Protein AF-A0A672TUX2-F1 (afdb_monomer_lite)

InterPro domains:
  IPR011598 Myc-type, basic helix-loop-helix (bHLH) domain [PF00010] (4-55)
  IPR011598 Myc-type, basic helix-loop-helix (bHLH) domain [PS50888] (2-54)
  IPR011598 Myc-type, basic helix-loop-helix (bHLH) domain [SM00353] (8-60)
  IPR036638 Helix-loop-helix DNA-binding domain superfamily [G3DSA:4.10.280.10] (2-59)
  IPR036638 Helix-loop-helix DNA-binding domain superfamily [SSF47459] (3-75)
  IPR050359 Basic helix-loop-helix transcription factors [PTHR19290] (3-71)

Secondary structure (DSSP, 8-state):
-HHHHHHHHHHHHHHHHHHHHHHHHHHTSTT--TTS---HHHHHHHHHHHHHHHHHHHHHHHTT-PPP----S--S------TT-------

Radius of gyration: 22.27 Å; chains: 1; bounding box: 60×38×50 Å

pLDDT: mean 76.95, std 21.76, range [33.22, 98.31]

Sequence (91 aa):
LTKKLESNERERQRMHKLNNAFQALREVIPHVRAENKLSKIETLTLAKNYIKSLTSIILNMSNGHFPLQPKHLQLANTVILSPSGMLHVST

Foldseek 3Di:
DVVVVVVVVVVVVVVVVVVVVLVVLLVPQPPDPPPDDDDSVRSVVSSVVVVVQVVVQVVCVVVVHHDDDPPDDDDDDDQDDDPVPDGDDDD

Structure (mmCIF, N/CA/C/O backbone):
data_AF-A0A672TUX2-F1
#
_entry.id   AF-A0A672TUX2-F1
#
loop_
_atom_site.group_PDB
_atom_site.id
_atom_site.type_symbol
_atom_site.label_atom_id
_atom_site.label_alt_id
_atom_site.label_comp_id
_atom_site.label_asym_id
_atom_site.label_entity_id
_atom_site.label_seq_id
_atom_site.pdbx_PDB_ins_code
_atom_site.Cartn_x
_atom_site.Cartn_y
_atom_site.Cartn_z
_atom_site.occupancy
_atom_site.B_iso_or_equiv
_atom_site.auth_seq_id
_atom_site.auth_comp_id
_atom_site.auth_asym_id
_atom_site.auth_atom_id
_atom_site.pdbx_PDB_model_num
ATOM 1 N N . LEU A 1 1 ? -23.319 10.042 24.708 1.00 66.25 1 LEU A N 1
ATOM 2 C CA . LEU A 1 1 ? -22.862 8.686 24.309 1.00 66.25 1 LEU A CA 1
ATOM 3 C C . LEU A 1 1 ? -22.838 8.533 22.785 1.00 66.25 1 LEU A C 1
ATOM 5 O O . LEU A 1 1 ? -21.808 8.141 22.255 1.00 66.25 1 LEU A O 1
ATOM 9 N N . THR A 1 2 ? -23.880 8.981 22.081 1.00 83.75 2 THR A N 1
ATOM 10 C CA . THR A 1 2 ? -24.021 8.986 20.607 1.00 83.75 2 THR A CA 1
ATOM 11 C C . THR A 1 2 ? -22.830 9.600 19.857 1.00 83.75 2 THR A C 1
ATOM 13 O O . THR A 1 2 ? -22.220 8.931 19.033 1.00 83.75 2 THR A O 1
ATOM 16 N N . LYS A 1 3 ? -22.378 10.805 20.239 1.00 85.88 3 LYS A N 1
ATOM 17 C CA . LYS A 1 3 ? -21.222 11.468 19.593 1.00 85.88 3 LYS A CA 1
ATOM 18 C C . LYS A 1 3 ? -19.900 10.689 19.698 1.00 85.88 3 LYS A C 1
ATOM 20 O O . LYS A 1 3 ? -19.087 10.735 18.779 1.00 85.88 3 LYS A O 1
ATOM 25 N N . LYS A 1 4 ? -19.667 9.977 20.812 1.00 88.38 4 LYS A N 1
ATOM 26 C CA . LYS A 1 4 ? -18.458 9.147 20.991 1.00 88.38 4 LYS A CA 1
ATOM 27 C C . LYS A 1 4 ? -18.515 7.910 20.089 1.00 88.38 4 LYS A C 1
ATOM 29 O O . LYS A 1 4 ? -17.512 7.572 19.475 1.00 88.38 4 LYS A O 1
ATOM 34 N N . LEU A 1 5 ? -19.689 7.286 19.966 1.00 91.88 5 LEU A N 1
ATOM 35 C CA . LEU A 1 5 ? -19.902 6.136 19.081 1.00 91.88 5 LEU A CA 1
ATOM 36 C C . LEU A 1 5 ? -19.706 6.514 17.606 1.00 91.88 5 LEU A C 1
ATOM 38 O O . LEU A 1 5 ? -18.958 5.841 16.904 1.00 91.88 5 LEU A O 1
ATOM 42 N N . GLU A 1 6 ? -20.279 7.636 17.166 1.00 93.00 6 GLU A N 1
ATOM 43 C CA . GLU A 1 6 ? -20.083 8.167 15.807 1.00 93.00 6 GLU A CA 1
ATOM 44 C C . GLU A 1 6 ? -18.614 8.500 15.516 1.00 93.00 6 GLU A C 1
ATOM 46 O O . GLU A 1 6 ? -18.105 8.230 14.430 1.00 93.00 6 GLU A O 1
ATOM 51 N N . SER A 1 7 ? -17.905 9.083 16.489 1.00 93.12 7 SER A N 1
ATOM 52 C CA . SER A 1 7 ? -16.475 9.368 16.353 1.00 93.12 7 SER A CA 1
ATOM 53 C C . SER A 1 7 ? -15.646 8.092 16.207 1.00 93.12 7 SER A C 1
ATOM 55 O O . SER A 1 7 ? -14.770 8.031 15.346 1.00 93.12 7 SER A O 1
ATOM 57 N N . ASN A 1 8 ? -15.937 7.070 17.013 1.00 96.56 8 ASN A N 1
ATOM 58 C CA . ASN A 1 8 ? -15.235 5.789 16.959 1.00 96.56 8 ASN A CA 1
ATOM 59 C C . ASN A 1 8 ? -15.468 5.077 15.623 1.00 96.56 8 ASN A C 1
ATOM 61 O O . ASN A 1 8 ? -14.536 4.507 15.060 1.00 96.56 8 ASN A O 1
ATOM 65 N N . GLU A 1 9 ? -16.694 5.131 15.101 1.00 96.88 9 GLU A N 1
ATOM 66 C CA . GLU A 1 9 ? -17.021 4.519 13.816 1.00 96.88 9 GLU A CA 1
ATOM 67 C C . GLU A 1 9 ? -16.317 5.221 12.650 1.00 96.88 9 GLU A C 1
ATOM 69 O O . GLU A 1 9 ? -15.727 4.564 11.792 1.00 96.88 9 GLU A O 1
ATOM 74 N N . ARG A 1 10 ? -16.257 6.558 12.661 1.00 97.00 10 ARG A N 1
ATOM 75 C CA . ARG A 1 10 ? -15.475 7.311 11.668 1.00 97.00 10 ARG A CA 1
ATOM 76 C C . ARG A 1 10 ? -13.995 6.935 11.685 1.00 97.00 10 ARG A C 1
ATOM 78 O O . ARG A 1 10 ? -13.406 6.737 10.622 1.00 97.00 10 ARG A O 1
ATOM 85 N N . GLU A 1 11 ? -13.397 6.800 12.867 1.00 97.62 11 GLU A N 1
ATOM 86 C CA . GLU A 1 11 ? -11.987 6.412 12.971 1.00 97.62 11 GLU A CA 1
ATOM 87 C C . GLU A 1 11 ? -11.757 4.971 12.500 1.00 97.62 11 GLU A C 1
ATOM 89 O O . GLU A 1 11 ? -10.787 4.695 11.790 1.00 97.62 11 GLU A O 1
ATOM 94 N N . ARG A 1 12 ? -12.694 4.060 12.794 1.00 98.06 12 ARG A N 1
ATOM 95 C CA . ARG A 1 12 ? -12.668 2.689 12.273 1.00 98.06 12 ARG A CA 1
ATOM 96 C C . ARG A 1 12 ? -12.680 2.680 10.744 1.00 98.06 12 ARG A C 1
ATOM 98 O O . ARG A 1 12 ? -11.838 2.027 10.129 1.00 98.06 12 ARG A O 1
ATOM 105 N N . GLN A 1 13 ? -13.568 3.453 10.118 1.00 98.19 13 GLN A N 1
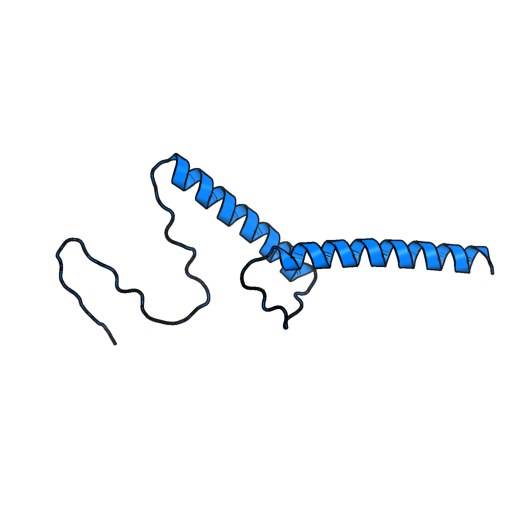ATOM 106 C CA . GLN A 1 13 ? -13.637 3.578 8.658 1.00 98.19 13 GLN A CA 1
ATOM 107 C C . GLN A 1 13 ? -12.362 4.187 8.064 1.00 98.19 13 GLN A C 1
ATOM 109 O O . GLN A 1 13 ? -11.880 3.723 7.028 1.00 98.19 13 GLN A O 1
ATOM 114 N N . ARG A 1 14 ? -11.769 5.187 8.727 1.00 98.31 14 ARG A N 1
ATOM 115 C CA . ARG A 1 14 ? -10.475 5.759 8.328 1.00 98.31 14 ARG A CA 1
ATOM 116 C C . ARG A 1 14 ? -9.369 4.701 8.351 1.00 98.31 14 ARG A C 1
ATOM 118 O O . ARG A 1 14 ? -8.589 4.609 7.402 1.00 98.31 14 ARG A O 1
ATOM 125 N N . MET A 1 15 ? -9.333 3.868 9.392 1.00 98.31 15 MET A N 1
ATOM 126 C CA . MET A 1 15 ? -8.384 2.759 9.505 1.00 98.31 15 MET A CA 1
ATOM 127 C C . MET A 1 15 ? -8.616 1.653 8.483 1.00 98.31 15 MET A C 1
ATOM 129 O O . MET A 1 15 ? -7.640 1.154 7.924 1.00 98.31 15 MET A O 1
ATOM 133 N N . HIS A 1 16 ? -9.866 1.316 8.162 1.00 98.12 16 HIS A N 1
ATOM 134 C CA . HIS A 1 16 ? -10.164 0.389 7.069 1.00 98.12 16 HIS A CA 1
ATOM 135 C C . HIS A 1 16 ? -9.633 0.905 5.728 1.00 98.12 16 HIS A C 1
ATOM 137 O O . HIS A 1 16 ? -8.919 0.176 5.043 1.00 98.12 16 HIS A O 1
ATOM 143 N N . LYS A 1 17 ? -9.879 2.179 5.391 1.00 98.06 17 LYS A N 1
ATOM 144 C CA . LYS A 1 17 ? -9.345 2.794 4.162 1.00 98.06 17 LYS A CA 1
ATOM 145 C C . LYS A 1 17 ? -7.816 2.733 4.107 1.00 98.06 17 LYS A C 1
ATOM 147 O O . LYS A 1 17 ? -7.256 2.329 3.091 1.00 98.06 17 LYS A O 1
ATOM 152 N N . LEU A 1 18 ? -7.140 3.071 5.209 1.00 98.06 18 LEU A N 1
ATOM 153 C CA . LEU A 1 18 ? -5.678 3.010 5.291 1.00 98.06 18 LEU A CA 1
ATOM 154 C C . LEU A 1 18 ? -5.147 1.581 5.113 1.00 98.06 18 LEU A C 1
ATOM 156 O O . LEU A 1 18 ? -4.182 1.363 4.383 1.00 98.06 18 LEU A O 1
ATOM 160 N N . ASN A 1 19 ? -5.762 0.608 5.784 1.00 96.50 19 ASN A N 1
ATOM 161 C CA . ASN A 1 19 ? -5.327 -0.783 5.718 1.00 96.50 19 ASN A CA 1
ATOM 162 C C . ASN A 1 19 ? -5.548 -1.383 4.324 1.00 96.50 19 ASN A C 1
ATOM 164 O O . ASN A 1 19 ? -4.683 -2.124 3.861 1.00 96.50 19 ASN A O 1
ATOM 168 N N . ASN A 1 20 ? -6.634 -1.010 3.642 1.00 96.88 20 ASN A N 1
ATOM 169 C CA . ASN A 1 20 ? -6.895 -1.414 2.261 1.00 96.88 20 ASN A CA 1
ATOM 170 C C . ASN A 1 20 ? -5.843 -0.842 1.301 1.00 96.88 20 ASN A C 1
ATOM 172 O O . ASN A 1 20 ? -5.304 -1.580 0.484 1.00 96.88 20 ASN A O 1
ATOM 176 N N . ALA A 1 21 ? -5.467 0.433 1.448 1.00 97.25 21 ALA A N 1
ATOM 177 C CA . ALA A 1 21 ? -4.386 1.023 0.653 1.00 97.25 21 ALA A CA 1
ATOM 178 C C . ALA A 1 21 ? -3.036 0.320 0.898 1.00 97.25 21 ALA A C 1
ATOM 180 O O . ALA A 1 21 ? -2.291 0.039 -0.037 1.00 97.25 21 ALA A O 1
ATOM 181 N N . PHE A 1 22 ? -2.738 -0.027 2.154 1.00 96.25 22 PHE A N 1
ATOM 182 C CA . PHE A 1 22 ? -1.553 -0.814 2.497 1.00 96.25 22 PHE A CA 1
ATOM 183 C C . PHE A 1 22 ? -1.590 -2.229 1.907 1.00 96.25 22 PHE A C 1
ATOM 185 O O . PHE A 1 22 ? -0.537 -2.786 1.613 1.00 96.25 22 PHE A O 1
ATOM 192 N N . GLN A 1 23 ? -2.769 -2.841 1.790 1.00 94.12 23 GLN A N 1
ATOM 193 C CA . GLN A 1 23 ? -2.931 -4.156 1.173 1.00 94.12 23 GLN A CA 1
ATOM 194 C C . GLN A 1 23 ? -2.681 -4.081 -0.338 1.00 94.12 23 GLN A C 1
ATOM 196 O O . GLN A 1 23 ? -1.822 -4.806 -0.827 1.00 94.12 23 GLN A O 1
ATOM 201 N N . ALA A 1 24 ? -3.306 -3.123 -1.028 1.00 94.56 24 ALA A N 1
ATOM 202 C CA . ALA A 1 24 ? -3.068 -2.874 -2.450 1.00 94.56 24 ALA A CA 1
ATOM 203 C C . ALA A 1 24 ? -1.585 -2.588 -2.750 1.00 94.56 24 ALA A C 1
ATOM 205 O O . ALA A 1 24 ? -1.039 -3.059 -3.742 1.00 94.56 24 ALA A O 1
ATOM 206 N N . LEU A 1 25 ? -0.889 -1.871 -1.856 1.00 95.44 25 LEU A N 1
ATOM 207 C CA . LEU A 1 25 ? 0.549 -1.646 -2.001 1.00 95.44 25 LEU A CA 1
ATOM 208 C C . LEU A 1 25 ? 1.367 -2.945 -1.898 1.00 95.44 25 LEU A C 1
ATOM 210 O O . LEU A 1 25 ? 2.368 -3.075 -2.589 1.00 95.44 25 LEU A O 1
ATOM 214 N N . ARG A 1 26 ? 0.972 -3.909 -1.057 1.00 93.69 26 ARG A N 1
ATOM 215 C CA . ARG A 1 26 ? 1.679 -5.201 -0.958 1.00 93.69 26 ARG A CA 1
ATOM 216 C C . ARG A 1 26 ? 1.521 -6.037 -2.221 1.00 93.69 26 ARG A C 1
ATOM 218 O O . ARG A 1 26 ? 2.470 -6.705 -2.605 1.00 93.69 26 ARG A O 1
ATOM 225 N N . GLU A 1 27 ? 0.356 -5.974 -2.855 1.00 91.69 27 GLU A N 1
ATOM 226 C CA . GLU A 1 27 ? 0.031 -6.751 -4.059 1.00 91.69 27 GLU A CA 1
ATOM 227 C C . GLU A 1 27 ? 0.893 -6.372 -5.268 1.00 91.69 27 GLU A C 1
ATOM 229 O O . GLU A 1 27 ? 1.116 -7.200 -6.145 1.00 91.69 27 GLU A O 1
ATOM 234 N N . VAL A 1 28 ? 1.422 -5.145 -5.299 1.00 93.00 28 VAL A N 1
ATOM 235 C CA . VAL A 1 28 ? 2.290 -4.667 -6.386 1.00 93.00 28 VAL A CA 1
ATOM 236 C C . VAL A 1 28 ? 3.787 -4.827 -6.098 1.00 93.00 28 VAL A C 1
ATOM 238 O O . VAL A 1 28 ? 4.603 -4.544 -6.976 1.00 93.00 28 VAL A O 1
ATOM 241 N N . ILE A 1 29 ? 4.179 -5.249 -4.888 1.00 90.88 29 ILE A N 1
ATOM 242 C CA . ILE A 1 29 ? 5.590 -5.480 -4.549 1.00 90.88 29 ILE A CA 1
ATOM 243 C C . ILE A 1 29 ? 5.985 -6.887 -5.028 1.00 90.88 29 ILE A C 1
ATOM 245 O O . ILE A 1 29 ? 5.363 -7.871 -4.621 1.00 90.88 29 ILE A O 1
ATOM 249 N N . PRO A 1 30 ? 7.032 -7.019 -5.861 1.00 87.06 30 PRO A N 1
ATOM 250 C CA . PRO A 1 30 ? 7.438 -8.308 -6.407 1.00 87.06 30 PRO A CA 1
ATOM 251 C C . PRO A 1 30 ? 7.982 -9.246 -5.319 1.00 87.06 30 PRO A C 1
ATOM 253 O O . PRO A 1 30 ? 8.550 -8.807 -4.320 1.00 87.06 30 PRO A O 1
ATOM 256 N N . HIS A 1 31 ? 7.842 -10.556 -5.545 1.00 73.75 31 HIS A N 1
ATOM 257 C CA . HIS A 1 31 ? 8.385 -11.639 -4.705 1.00 73.75 31 HIS A CA 1
ATOM 258 C C . HIS A 1 31 ? 7.872 -11.704 -3.255 1.00 73.75 31 HIS A C 1
ATOM 260 O O . HIS A 1 31 ? 8.378 -12.492 -2.454 1.00 73.75 31 HIS A O 1
ATOM 266 N N . VAL A 1 32 ? 6.828 -10.948 -2.913 1.00 73.94 32 VAL A N 1
ATOM 267 C CA . VAL A 1 32 ? 6.105 -11.117 -1.651 1.00 73.94 32 VAL A CA 1
ATOM 268 C C . VAL A 1 32 ? 5.152 -12.293 -1.820 1.00 73.94 32 VAL A C 1
ATOM 270 O O . VAL A 1 32 ? 4.161 -12.201 -2.542 1.00 73.94 32 VAL A O 1
ATOM 273 N N . ARG A 1 33 ? 5.461 -13.432 -1.191 1.00 65.00 33 ARG A N 1
ATOM 274 C CA . ARG A 1 33 ? 4.536 -14.574 -1.174 1.00 65.00 33 ARG A CA 1
ATOM 275 C C . ARG A 1 33 ? 3.227 -14.143 -0.520 1.00 65.00 33 ARG A C 1
ATOM 277 O O . ARG A 1 33 ? 3.258 -13.512 0.536 1.00 65.00 33 ARG A O 1
ATOM 284 N N . ALA A 1 34 ? 2.096 -14.523 -1.116 1.00 60.56 34 ALA A N 1
ATOM 285 C CA . ALA A 1 34 ? 0.760 -14.200 -0.605 1.00 60.56 34 ALA A CA 1
ATOM 286 C C . ALA A 1 34 ? 0.557 -14.651 0.857 1.00 60.56 34 ALA A C 1
ATOM 288 O O . ALA A 1 34 ? -0.232 -14.063 1.591 1.00 60.56 34 ALA A O 1
ATOM 289 N N . GLU A 1 35 ? 1.314 -15.663 1.284 1.00 64.62 35 GLU A N 1
ATOM 290 C CA . GLU A 1 35 ? 1.283 -16.245 2.626 1.00 64.62 35 GLU A CA 1
ATOM 291 C C . GLU A 1 35 ? 1.939 -15.355 3.704 1.00 64.62 35 GLU A C 1
ATOM 293 O O . GLU A 1 35 ? 1.569 -15.444 4.873 1.00 64.62 35 GLU A O 1
ATOM 298 N N . ASN A 1 36 ? 2.876 -14.465 3.339 1.00 74.38 36 ASN A N 1
ATOM 299 C CA . ASN A 1 36 ? 3.665 -13.677 4.294 1.00 74.38 36 ASN A CA 1
ATOM 300 C C . ASN A 1 36 ? 3.330 -12.186 4.205 1.00 74.38 36 ASN A C 1
ATOM 302 O O . ASN A 1 36 ? 3.909 -11.421 3.430 1.00 74.38 36 ASN A O 1
ATOM 306 N N . LYS A 1 37 ? 2.398 -11.748 5.055 1.00 83.12 37 LYS A N 1
ATOM 307 C CA . LYS A 1 37 ? 2.013 -10.339 5.139 1.00 83.12 37 LYS A CA 1
ATOM 308 C C . LYS A 1 37 ? 3.154 -9.491 5.707 1.00 83.12 37 LYS A C 1
ATOM 310 O O . LYS A 1 37 ? 3.418 -9.517 6.905 1.00 83.12 37 LYS A O 1
ATOM 315 N N . LEU A 1 38 ? 3.748 -8.659 4.855 1.00 89.56 38 LEU A N 1
ATOM 316 C CA . LEU A 1 38 ? 4.751 -7.669 5.256 1.00 89.56 38 LEU A CA 1
ATOM 317 C C . LEU A 1 38 ? 4.220 -6.709 6.330 1.00 89.56 38 LEU A C 1
ATOM 319 O O . LEU A 1 38 ? 3.084 -6.216 6.244 1.00 89.56 38 LEU A O 1
ATOM 323 N N . SER A 1 39 ? 5.069 -6.331 7.284 1.00 94.31 39 SER A N 1
ATOM 324 C CA . SER A 1 39 ? 4.790 -5.213 8.188 1.00 94.31 39 SER A CA 1
ATOM 325 C C . SER A 1 39 ? 4.665 -3.889 7.415 1.00 94.31 39 SER A C 1
ATOM 327 O O . SER A 1 39 ? 5.035 -3.780 6.242 1.00 94.31 39 SER A O 1
ATOM 329 N N . LYS A 1 40 ? 4.122 -2.843 8.057 1.00 95.44 40 LYS A N 1
ATOM 330 C CA . LYS A 1 40 ? 3.984 -1.518 7.420 1.00 95.44 40 LYS A CA 1
ATOM 331 C C . LYS A 1 40 ? 5.343 -0.948 6.997 1.00 95.44 40 LYS A C 1
ATOM 333 O O . LYS A 1 40 ? 5.452 -0.417 5.897 1.00 95.44 40 LYS A O 1
ATOM 338 N N . ILE A 1 41 ? 6.367 -1.088 7.840 1.00 96.81 41 ILE A N 1
ATOM 339 C CA . ILE A 1 41 ? 7.708 -0.567 7.555 1.00 96.81 41 ILE A CA 1
ATOM 340 C C . ILE A 1 41 ? 8.393 -1.336 6.423 1.00 96.81 41 ILE A C 1
ATOM 342 O O . ILE A 1 41 ? 8.971 -0.716 5.531 1.00 96.81 41 ILE A O 1
ATOM 346 N N . GLU A 1 42 ? 8.266 -2.664 6.399 1.00 93.62 42 GLU A N 1
ATOM 347 C CA . GLU A 1 42 ? 8.804 -3.489 5.313 1.00 93.62 42 GLU A CA 1
ATOM 348 C C . GLU A 1 42 ? 8.109 -3.172 3.991 1.00 93.62 42 GLU A C 1
ATOM 350 O O . GLU A 1 42 ? 8.782 -2.973 2.984 1.00 93.62 42 GLU A O 1
ATOM 355 N N . THR A 1 43 ? 6.776 -3.028 4.008 1.00 95.00 43 THR A N 1
ATOM 356 C CA . THR A 1 43 ? 5.987 -2.654 2.821 1.00 95.00 43 THR A CA 1
ATOM 357 C C . THR A 1 43 ? 6.489 -1.334 2.230 1.00 95.00 43 THR A C 1
ATOM 359 O O . THR A 1 43 ? 6.753 -1.250 1.034 1.00 95.00 43 THR A O 1
ATOM 362 N N . LEU A 1 44 ? 6.675 -0.303 3.062 1.00 97.38 44 LEU A N 1
ATOM 363 C CA . LEU A 1 44 ? 7.161 1.003 2.603 1.00 97.38 44 LEU A CA 1
ATOM 364 C C . LEU A 1 44 ? 8.612 0.944 2.106 1.00 97.38 44 LEU A C 1
ATOM 366 O O . LEU A 1 44 ? 8.945 1.555 1.090 1.00 97.38 44 LEU A O 1
ATOM 370 N N . THR A 1 45 ? 9.468 0.195 2.801 1.00 95.81 45 THR A N 1
ATOM 371 C CA . THR A 1 45 ? 10.879 0.025 2.430 1.00 95.81 45 THR A CA 1
ATOM 372 C C . THR A 1 45 ? 11.015 -0.669 1.078 1.00 95.81 45 THR A C 1
ATOM 374 O O . THR A 1 45 ? 11.722 -0.176 0.198 1.00 95.81 45 THR A O 1
ATOM 377 N N . LEU A 1 46 ? 10.300 -1.779 0.884 1.00 94.25 46 LEU A N 1
ATOM 378 C CA . LEU A 1 46 ? 10.327 -2.536 -0.362 1.00 94.25 46 LEU A CA 1
ATOM 379 C C . LEU A 1 46 ? 9.696 -1.757 -1.516 1.00 94.25 46 LEU A C 1
ATOM 381 O O . LEU A 1 46 ? 10.294 -1.711 -2.585 1.00 94.25 46 LEU A O 1
ATOM 385 N N . ALA A 1 47 ? 8.572 -1.066 -1.301 1.00 96.38 47 ALA A N 1
ATOM 386 C CA . ALA A 1 47 ? 7.966 -0.216 -2.329 1.00 96.38 47 ALA A CA 1
ATOM 387 C C . ALA A 1 47 ? 8.932 0.878 -2.817 1.00 96.38 47 ALA A C 1
ATOM 389 O O . ALA A 1 47 ? 9.115 1.063 -4.020 1.00 96.38 47 ALA A O 1
ATOM 390 N N . LYS A 1 48 ? 9.614 1.567 -1.890 1.00 96.88 48 LYS A N 1
ATOM 391 C CA . LYS A 1 48 ? 10.631 2.576 -2.224 1.00 96.88 48 LYS A CA 1
ATOM 392 C C . LYS A 1 48 ? 11.767 1.981 -3.056 1.00 96.88 48 LYS A C 1
ATOM 394 O O . LYS A 1 48 ? 12.199 2.597 -4.030 1.00 96.88 48 LYS A O 1
ATOM 399 N N . ASN A 1 49 ? 12.271 0.813 -2.663 1.00 94.50 49 ASN A N 1
ATOM 400 C CA . ASN A 1 49 ? 13.353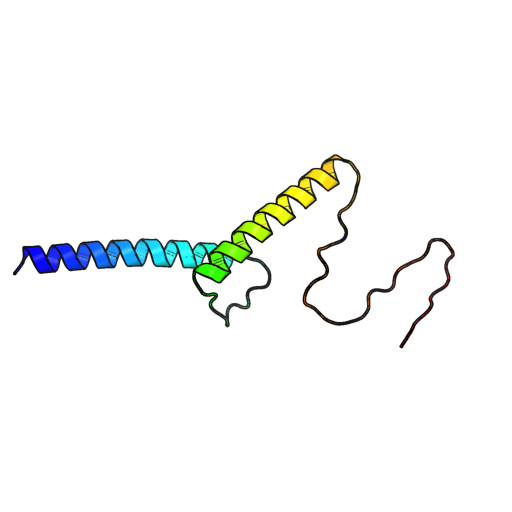 0.144 -3.381 1.00 94.50 49 ASN A CA 1
ATOM 401 C C . ASN A 1 49 ? 12.898 -0.332 -4.762 1.00 94.50 49 ASN A C 1
ATOM 403 O O . ASN A 1 49 ? 13.638 -0.167 -5.724 1.00 94.50 49 ASN A O 1
ATOM 407 N N . TYR A 1 50 ? 11.669 -0.829 -4.876 1.00 95.56 50 TYR A N 1
ATOM 408 C CA . TYR A 1 50 ? 11.117 -1.282 -6.143 1.00 95.56 50 TYR A CA 1
ATOM 409 C C . TYR A 1 50 ? 10.982 -0.139 -7.153 1.00 95.56 50 TYR A C 1
ATOM 411 O O . TYR A 1 50 ? 11.456 -0.271 -8.279 1.00 95.56 50 TYR A O 1
ATOM 419 N N . ILE A 1 51 ? 10.457 1.019 -6.731 1.00 95.81 51 ILE A N 1
ATOM 420 C CA . ILE A 1 51 ? 10.419 2.230 -7.569 1.00 95.81 51 ILE A CA 1
ATOM 421 C C . ILE A 1 51 ? 11.828 2.585 -8.056 1.00 95.81 51 ILE A C 1
ATOM 423 O O . ILE A 1 51 ? 12.029 2.788 -9.249 1.00 95.81 51 ILE A O 1
ATOM 427 N N . LYS A 1 52 ? 12.824 2.612 -7.158 1.00 94.25 52 LYS A N 1
ATOM 428 C CA . LYS A 1 52 ? 14.219 2.896 -7.535 1.00 94.25 52 LYS A CA 1
ATOM 429 C C . LYS A 1 52 ? 14.746 1.911 -8.577 1.00 94.25 52 LYS A C 1
ATOM 431 O O . LYS A 1 52 ? 15.341 2.345 -9.558 1.00 94.25 52 LYS A O 1
ATOM 436 N N . SER A 1 53 ? 14.522 0.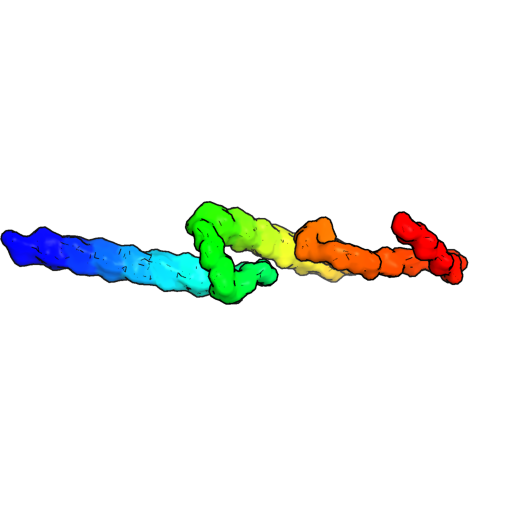614 -8.376 1.00 92.38 53 SER A N 1
ATOM 437 C CA . SER A 1 53 ? 14.962 -0.426 -9.306 1.00 92.38 53 SER A CA 1
ATOM 438 C C . SER A 1 53 ? 14.323 -0.263 -10.683 1.00 92.38 53 SER A C 1
ATOM 440 O O . SER A 1 53 ? 15.046 -0.277 -11.673 1.00 92.38 53 SER A O 1
ATOM 442 N N . LEU A 1 54 ? 13.006 -0.045 -10.758 1.00 93.06 54 LEU A N 1
ATOM 443 C CA . LEU A 1 54 ? 12.312 0.188 -12.028 1.00 93.06 54 LEU A CA 1
ATOM 444 C C . LEU A 1 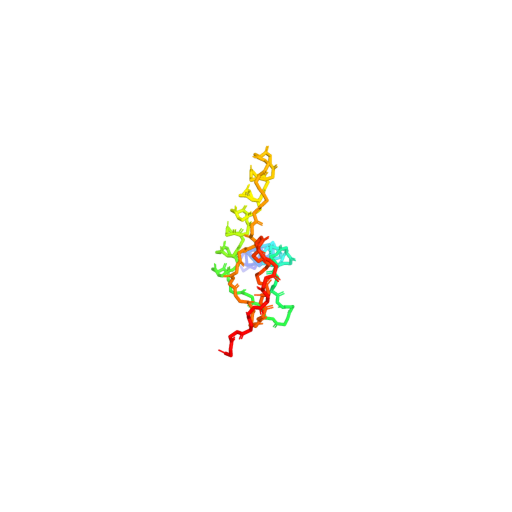54 ? 12.826 1.446 -12.739 1.00 93.06 54 LEU A C 1
ATOM 446 O O . LEU A 1 54 ? 13.098 1.400 -13.936 1.00 93.06 54 LEU A O 1
ATOM 450 N N . THR A 1 55 ? 13.032 2.544 -12.006 1.00 93.69 55 THR A N 1
ATOM 451 C CA . THR A 1 55 ? 13.602 3.776 -12.565 1.00 93.69 55 THR A CA 1
ATOM 452 C C . THR A 1 55 ? 14.998 3.538 -13.133 1.00 93.69 55 THR A C 1
ATOM 454 O O . THR A 1 55 ? 15.275 3.937 -14.261 1.00 93.69 55 THR A O 1
ATOM 457 N N . SER A 1 56 ? 15.876 2.853 -12.393 1.00 90.06 56 SER A N 1
ATOM 458 C CA . SER A 1 56 ? 17.204 2.487 -12.894 1.00 90.06 56 SER A CA 1
ATOM 459 C C . SER A 1 56 ? 17.123 1.594 -14.130 1.00 90.06 56 SER A C 1
ATOM 461 O O . SER A 1 56 ? 17.905 1.785 -15.056 1.00 90.06 56 SER A O 1
ATOM 463 N N . ILE A 1 57 ? 16.171 0.654 -14.176 1.00 90.38 57 ILE A N 1
ATOM 464 C CA . ILE A 1 57 ? 15.984 -0.218 -15.338 1.00 90.38 57 ILE A CA 1
ATOM 465 C C . ILE A 1 57 ? 15.648 0.605 -16.583 1.00 90.38 57 ILE A C 1
ATOM 467 O O . ILE A 1 57 ? 16.319 0.469 -17.604 1.00 90.38 57 ILE A O 1
ATOM 471 N N . ILE A 1 58 ? 14.666 1.499 -16.474 1.00 90.50 58 ILE A N 1
ATOM 472 C CA . ILE A 1 58 ? 14.208 2.347 -17.580 1.00 90.50 58 ILE A CA 1
ATOM 473 C C . ILE A 1 58 ? 15.336 3.258 -18.087 1.00 90.50 58 ILE A C 1
ATOM 475 O O . ILE A 1 58 ? 15.558 3.337 -19.294 1.00 90.50 58 ILE A O 1
ATOM 479 N N . LEU A 1 59 ? 16.079 3.906 -17.183 1.00 88.94 59 LEU A N 1
ATOM 480 C CA . LEU A 1 59 ? 17.187 4.798 -17.551 1.00 88.94 59 LEU A CA 1
ATOM 481 C C . LEU A 1 59 ? 18.354 4.049 -18.203 1.00 88.94 59 LEU A C 1
ATOM 483 O O . LEU A 1 59 ? 18.991 4.544 -19.127 1.00 88.94 59 LEU A O 1
ATOM 487 N N . ASN A 1 60 ? 18.648 2.840 -17.738 1.00 85.12 60 ASN A N 1
ATOM 488 C CA . ASN A 1 60 ? 19.715 2.042 -18.327 1.0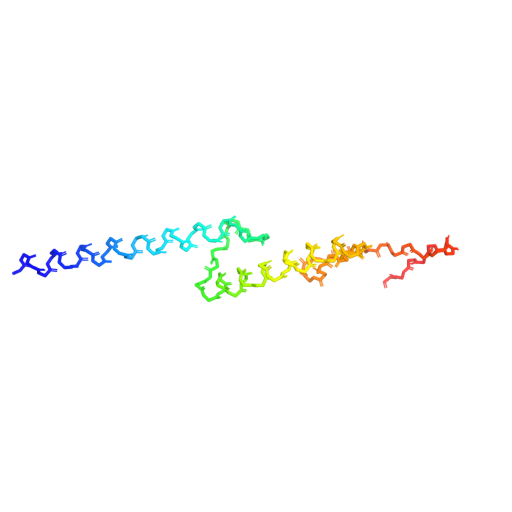0 85.12 60 ASN A CA 1
ATOM 489 C C . ASN A 1 60 ? 19.306 1.561 -19.732 1.00 85.12 60 ASN A C 1
ATOM 491 O O . ASN A 1 60 ? 20.098 1.670 -20.670 1.00 85.12 60 ASN A O 1
ATOM 495 N N . MET A 1 61 ? 18.042 1.150 -19.910 1.00 83.06 61 MET A N 1
ATOM 496 C CA . MET A 1 61 ? 17.487 0.796 -21.221 1.00 83.06 61 MET A CA 1
ATOM 497 C C . MET A 1 61 ? 17.524 1.965 -22.214 1.00 83.06 61 MET A C 1
ATOM 499 O O . MET A 1 61 ? 17.868 1.746 -23.374 1.00 83.06 61 MET A O 1
ATOM 503 N N . SER A 1 62 ? 17.234 3.202 -21.785 1.00 78.50 62 SER A N 1
ATOM 504 C CA . SER A 1 62 ? 17.326 4.377 -22.670 1.00 78.50 62 SER A CA 1
ATOM 505 C C . SER A 1 62 ? 18.756 4.687 -23.107 1.00 78.50 62 SER A C 1
ATOM 507 O O . SER A 1 62 ? 18.965 5.256 -24.173 1.00 78.50 62 SER A O 1
ATOM 509 N N . ASN A 1 63 ? 19.743 4.281 -22.309 1.00 74.25 63 ASN A N 1
ATOM 510 C CA . ASN A 1 63 ? 21.159 4.536 -22.560 1.00 74.25 63 ASN A CA 1
ATOM 511 C C . ASN A 1 63 ? 21.845 3.374 -23.306 1.00 74.25 63 ASN A C 1
ATOM 513 O O . ASN A 1 63 ? 23.071 3.341 -23.394 1.00 74.25 63 ASN A O 1
ATOM 517 N N . GLY A 1 64 ? 21.079 2.394 -23.807 1.00 63.12 64 GLY A N 1
ATOM 518 C CA . GLY A 1 64 ? 21.608 1.208 -24.491 1.00 63.12 64 GLY A CA 1
ATOM 519 C C . GLY A 1 64 ? 22.343 0.225 -23.571 1.00 63.12 64 GLY A C 1
ATOM 520 O O . GLY A 1 64 ? 23.010 -0.686 -24.056 1.00 63.12 64 GLY A O 1
ATOM 521 N N . HIS A 1 65 ? 22.232 0.385 -22.249 1.00 58.78 65 HIS A N 1
ATOM 522 C CA . HIS A 1 65 ? 22.884 -0.469 -21.262 1.00 58.78 65 HIS A CA 1
ATOM 523 C C . HIS A 1 65 ? 21.836 -1.365 -20.596 1.00 58.78 65 HIS A C 1
ATOM 525 O O . HIS A 1 65 ? 21.004 -0.901 -19.825 1.00 58.78 65 HIS A O 1
ATOM 531 N N . PHE A 1 66 ? 21.826 -2.665 -20.890 1.00 55.56 66 PHE A N 1
ATOM 532 C CA . PHE A 1 66 ? 20.866 -3.574 -20.262 1.00 55.56 66 PHE A CA 1
ATOM 533 C C . PHE A 1 66 ? 21.259 -3.805 -18.790 1.00 55.56 66 PHE A C 1
ATOM 535 O O . PHE A 1 66 ? 22.368 -4.276 -18.525 1.00 55.56 66 PHE A O 1
ATOM 542 N N . PRO A 1 67 ? 20.399 -3.488 -17.807 1.00 55.41 67 PRO A N 1
ATOM 543 C CA . PRO A 1 67 ? 20.726 -3.714 -16.410 1.00 55.41 67 PRO A CA 1
ATOM 544 C C . PRO A 1 67 ? 20.695 -5.210 -16.109 1.00 55.41 67 PRO A C 1
ATOM 546 O O . PRO A 1 67 ? 19.655 -5.862 -16.206 1.00 55.41 67 PRO A O 1
ATOM 549 N N . LEU A 1 68 ? 21.842 -5.745 -15.694 1.00 53.28 68 LEU A N 1
ATOM 550 C CA . LEU A 1 68 ? 21.917 -7.039 -15.026 1.00 53.28 68 LEU A CA 1
ATOM 551 C C . LEU A 1 68 ? 21.048 -6.966 -13.759 1.00 53.28 68 LEU A C 1
ATOM 553 O O . LEU A 1 68 ? 21.237 -6.081 -12.924 1.00 53.28 68 LEU A O 1
ATOM 557 N N . GLN A 1 69 ? 20.074 -7.871 -13.655 1.00 50.00 69 GLN A N 1
ATOM 558 C CA . GLN A 1 69 ? 19.096 -7.961 -12.565 1.00 50.00 69 GLN A CA 1
ATOM 559 C C . GLN A 1 69 ? 19.755 -7.824 -11.173 1.00 50.00 69 GLN A C 1
ATOM 561 O O . GLN A 1 69 ? 20.855 -8.357 -10.971 1.00 50.00 69 GLN A O 1
ATOM 566 N N . PRO A 1 70 ? 19.106 -7.172 -10.183 1.00 46.22 70 PRO A N 1
ATOM 567 C CA . PRO A 1 70 ? 19.600 -7.149 -8.815 1.00 46.22 70 PRO A CA 1
ATOM 568 C C . PRO A 1 70 ? 19.561 -8.565 -8.234 1.00 46.22 70 PRO A C 1
ATOM 570 O O . PRO A 1 70 ? 18.545 -9.071 -7.772 1.00 46.22 70 PRO A O 1
ATOM 573 N N . LYS A 1 71 ? 20.722 -9.203 -8.271 1.00 49.72 71 LYS A N 1
ATOM 574 C CA . LYS A 1 71 ? 21.066 -10.431 -7.566 1.00 49.72 71 LYS A CA 1
ATOM 575 C C . LYS A 1 71 ? 21.034 -10.190 -6.057 1.00 49.72 71 LYS A C 1
ATOM 577 O O . LYS A 1 71 ? 22.059 -9.897 -5.454 1.00 49.72 71 LYS A O 1
ATOM 582 N N . HIS A 1 72 ? 19.863 -10.322 -5.441 1.00 51.50 72 HIS A N 1
ATOM 583 C CA . HIS A 1 72 ? 19.799 -10.721 -4.039 1.00 51.50 72 HIS A CA 1
ATOM 584 C C . HIS A 1 72 ? 18.484 -11.443 -3.722 1.00 51.50 72 HIS A C 1
ATOM 586 O O . HIS A 1 72 ? 17.410 -10.866 -3.858 1.00 51.50 72 HIS A O 1
ATOM 592 N N . LEU A 1 73 ? 18.637 -12.683 -3.241 1.00 45.81 73 LEU A N 1
ATOM 593 C CA . LEU A 1 73 ? 17.633 -13.669 -2.808 1.00 45.81 73 LEU A CA 1
ATOM 594 C C . LEU A 1 73 ? 16.969 -14.542 -3.892 1.00 45.81 73 LEU A C 1
ATOM 596 O O . LEU A 1 73 ? 15.751 -14.564 -4.003 1.00 45.81 73 LEU A O 1
ATOM 600 N N . GLN A 1 74 ? 17.762 -15.350 -4.608 1.00 33.59 74 GLN A N 1
ATOM 601 C CA . GLN A 1 74 ? 17.556 -16.810 -4.630 1.00 33.59 74 GLN A CA 1
ATOM 602 C C . GLN A 1 74 ? 18.830 -17.526 -5.129 1.00 33.59 74 GLN A C 1
ATOM 604 O O . GLN A 1 74 ? 19.545 -17.046 -6.003 1.00 33.59 74 GLN A O 1
ATOM 609 N N . LEU A 1 75 ? 19.103 -18.654 -4.488 1.00 44.91 75 LEU A N 1
ATOM 610 C CA . LEU A 1 75 ? 20.232 -19.575 -4.580 1.00 44.91 75 LEU A CA 1
ATOM 611 C C . LEU A 1 75 ? 20.501 -20.155 -5.992 1.00 44.91 75 LEU A C 1
ATOM 613 O O . LEU A 1 75 ? 19.564 -20.533 -6.685 1.00 44.91 75 LEU A O 1
ATOM 617 N N . ALA A 1 76 ? 21.797 -20.335 -6.292 1.00 44.22 76 ALA A N 1
ATOM 618 C CA . ALA A 1 76 ? 22.415 -21.249 -7.268 1.00 44.22 76 ALA A CA 1
ATOM 619 C C . ALA A 1 76 ? 22.367 -20.930 -8.786 1.00 44.22 76 ALA A C 1
ATOM 621 O O . ALA A 1 76 ? 21.324 -20.778 -9.409 1.00 44.22 76 ALA A O 1
ATOM 622 N N . ASN A 1 77 ? 23.573 -20.983 -9.369 1.00 41.66 77 ASN A N 1
ATOM 623 C CA . ASN A 1 77 ? 23.908 -21.315 -10.760 1.00 41.66 77 ASN A CA 1
ATOM 624 C C . ASN A 1 77 ? 23.568 -20.278 -11.842 1.00 41.66 77 ASN A C 1
ATOM 626 O O . ASN A 1 77 ? 22.659 -20.454 -12.645 1.00 41.66 77 ASN A O 1
ATOM 630 N N . THR A 1 78 ? 24.391 -19.233 -11.951 1.00 43.03 78 THR A N 1
ATOM 631 C CA . THR A 1 78 ? 24.485 -18.441 -13.188 1.00 43.03 78 THR A CA 1
ATOM 632 C C . THR A 1 78 ? 25.750 -18.840 -13.937 1.00 43.03 78 THR A C 1
ATOM 634 O O . THR A 1 78 ? 26.858 -18.510 -13.521 1.00 43.03 78 THR A O 1
ATOM 637 N N . VAL A 1 79 ? 25.574 -19.550 -15.050 1.00 45.62 79 VAL A N 1
ATOM 638 C CA . VAL A 1 79 ? 26.610 -19.729 -16.072 1.00 45.62 79 VAL A CA 1
ATOM 639 C C . VAL A 1 79 ? 26.936 -18.345 -16.631 1.00 45.62 79 VAL A C 1
ATOM 641 O O . VAL A 1 79 ? 26.101 -17.727 -17.289 1.00 45.62 79 VAL A O 1
ATOM 644 N N . ILE A 1 80 ? 28.132 -17.831 -16.346 1.00 42.31 80 ILE A N 1
ATOM 645 C CA . ILE A 1 80 ? 28.632 -16.621 -17.002 1.00 42.31 80 ILE A CA 1
ATOM 646 C C . ILE A 1 80 ? 29.295 -17.060 -18.307 1.00 42.31 80 ILE A C 1
ATOM 648 O O . ILE A 1 80 ? 30.358 -17.677 -18.297 1.00 42.31 80 ILE A O 1
ATOM 652 N N . LEU A 1 81 ? 28.661 -16.748 -19.437 1.00 39.00 81 LEU A N 1
ATOM 653 C CA . LEU A 1 81 ? 29.292 -16.860 -20.750 1.00 39.00 81 LEU A CA 1
ATOM 654 C C . LEU A 1 81 ? 30.397 -15.797 -20.852 1.00 39.00 81 LEU A C 1
ATOM 656 O O . LEU A 1 81 ? 30.114 -14.603 -20.925 1.00 39.00 81 LEU A O 1
ATOM 660 N N . SER A 1 82 ? 31.655 -16.238 -20.831 1.00 45.53 82 SER A N 1
ATOM 661 C CA . SER A 1 82 ? 32.810 -15.415 -21.208 1.00 45.53 82 SER A CA 1
ATOM 662 C C . SER A 1 82 ? 32.950 -15.386 -22.742 1.00 45.53 82 SER A C 1
ATOM 664 O O . SER A 1 82 ? 32.691 -16.418 -23.372 1.00 45.53 82 SER A O 1
ATOM 666 N N . PRO A 1 83 ? 33.394 -14.271 -23.367 1.00 48.38 83 PRO A N 1
ATOM 667 C CA . PRO A 1 83 ? 33.523 -14.147 -24.827 1.00 48.38 83 PRO A CA 1
ATOM 668 C C . PRO A 1 83 ? 34.440 -15.188 -25.491 1.00 48.38 83 PRO A C 1
ATOM 670 O O . PRO A 1 83 ? 34.399 -15.345 -26.707 1.00 48.38 83 PRO A O 1
ATOM 673 N N . SER A 1 84 ? 35.250 -15.910 -24.712 1.00 59.03 84 SER A N 1
ATOM 674 C CA . SER A 1 84 ? 36.218 -16.895 -25.212 1.00 59.03 84 SER A CA 1
ATOM 675 C C . SER A 1 84 ? 35.728 -18.353 -25.187 1.00 59.03 84 SER A C 1
ATOM 677 O O . SER A 1 84 ? 36.530 -19.260 -25.378 1.00 59.03 84 SER A O 1
ATOM 679 N N . GLY A 1 85 ? 34.437 -18.615 -24.947 1.00 51.28 85 GLY A N 1
ATOM 680 C CA . GLY A 1 85 ? 33.834 -19.938 -25.191 1.00 51.28 85 GLY A CA 1
ATOM 681 C C . GLY A 1 85 ? 34.268 -21.090 -24.268 1.00 51.28 85 GLY A C 1
ATOM 682 O O . GLY A 1 85 ? 34.023 -22.245 -24.601 1.00 51.28 85 GLY A O 1
ATOM 683 N N . MET A 1 86 ? 34.874 -20.820 -23.109 1.00 48.03 86 MET A N 1
ATOM 684 C CA . MET A 1 86 ? 35.235 -21.857 -22.127 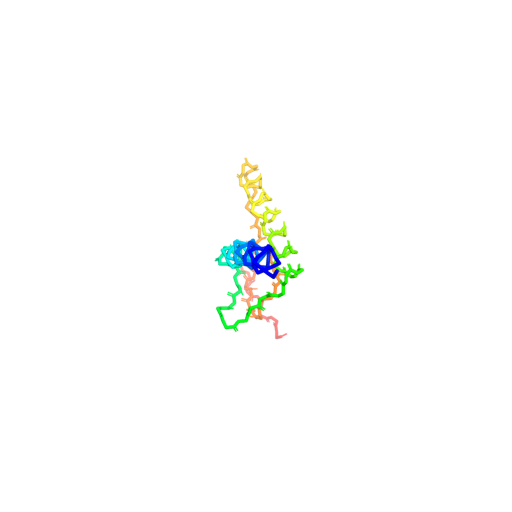1.00 48.03 86 MET A CA 1
ATOM 685 C C . MET A 1 86 ? 34.245 -21.869 -20.954 1.00 48.03 86 MET A C 1
ATOM 687 O O . MET A 1 86 ? 34.157 -20.902 -20.196 1.00 48.03 86 MET A O 1
ATOM 691 N N . LEU A 1 87 ? 33.510 -22.975 -20.801 1.00 44.12 87 LEU A N 1
ATOM 692 C CA . LEU A 1 87 ? 32.662 -23.253 -19.640 1.00 44.12 87 LEU A CA 1
ATOM 693 C C . LEU A 1 87 ? 33.542 -23.773 -18.498 1.00 44.12 87 LEU A C 1
ATOM 695 O O . LEU A 1 87 ? 34.072 -24.877 -18.591 1.00 44.12 87 LEU A O 1
ATOM 699 N N . HIS A 1 88 ? 33.678 -23.011 -17.414 1.00 40.91 88 HIS A N 1
ATOM 700 C CA . HIS A 1 88 ? 34.269 -23.520 -16.178 1.00 40.91 88 HIS A CA 1
ATOM 701 C C . HIS A 1 88 ? 33.187 -23.599 -15.099 1.00 40.91 88 HIS A C 1
ATOM 703 O O . HIS A 1 88 ? 32.636 -22.580 -14.684 1.00 40.91 88 HIS A O 1
ATOM 709 N N . VAL A 1 89 ? 32.858 -24.822 -14.679 1.00 38.81 89 VAL A N 1
ATOM 710 C CA . VAL A 1 89 ? 32.056 -25.088 -13.480 1.00 38.81 89 VAL A CA 1
ATOM 711 C C . VAL A 1 89 ? 33.022 -25.085 -12.304 1.00 38.81 89 VAL A C 1
ATOM 713 O O . VAL A 1 89 ? 33.930 -25.909 -12.254 1.00 38.81 89 VAL A O 1
ATOM 716 N N . SER A 1 90 ? 32.846 -24.161 -11.366 1.00 33.22 90 SER A N 1
ATOM 717 C CA . SER A 1 90 ? 33.466 -24.279 -10.047 1.00 33.22 90 SER A CA 1
ATOM 718 C C . SER A 1 90 ? 32.393 -24.709 -9.055 1.00 33.22 90 SER A C 1
ATOM 720 O O . SER A 1 90 ? 31.321 -24.103 -9.018 1.00 33.22 90 SER A O 1
ATOM 722 N N . THR A 1 91 ? 32.692 -25.803 -8.353 1.00 43.47 91 THR A N 1
ATOM 723 C CA . THR A 1 91 ? 31.925 -26.396 -7.250 1.00 43.47 91 THR A CA 1
ATOM 724 C C . THR A 1 91 ? 31.614 -25.383 -6.156 1.00 43.47 91 THR A C 1
ATOM 726 O O . THR A 1 91 ? 32.498 -24.542 -5.872 1.00 43.47 91 THR A O 1
#

Organism: Strigops habroptila (NCBI:txid2489341)